Protein AF-X1LZP4-F1 (afdb_monomer_lite)

Structure (mmCIF, N/CA/C/O backbone):
data_AF-X1LZP4-F1
#
_entry.id   AF-X1LZP4-F1
#
loop_
_atom_site.group_PDB
_atom_site.id
_atom_site.type_symbol
_atom_site.label_atom_id
_atom_site.label_alt_id
_atom_site.label_comp_id
_atom_site.label_asym_id
_atom_site.label_entity_id
_atom_site.label_seq_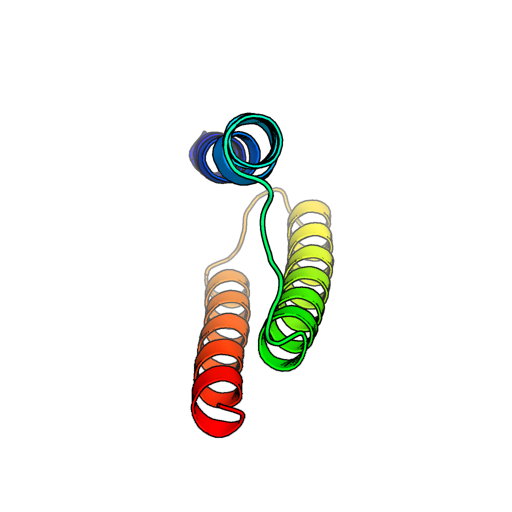id
_atom_site.pdbx_PDB_ins_code
_atom_site.Cartn_x
_atom_site.Cartn_y
_atom_site.Cartn_z
_atom_site.occupancy
_atom_site.B_iso_or_equiv
_atom_site.auth_seq_id
_atom_site.auth_comp_id
_atom_site.auth_asym_id
_atom_site.auth_atom_id
_atom_site.pdbx_PDB_model_num
ATOM 1 N N . MET A 1 1 ? -2.171 11.921 13.565 1.00 63.84 1 MET A N 1
ATOM 2 C CA . MET A 1 1 ? -0.776 12.041 13.082 1.00 63.84 1 MET A CA 1
ATOM 3 C C . MET A 1 1 ? -0.255 10.774 12.401 1.00 63.84 1 MET A C 1
ATOM 5 O O . MET A 1 1 ? 0.305 10.896 11.326 1.00 63.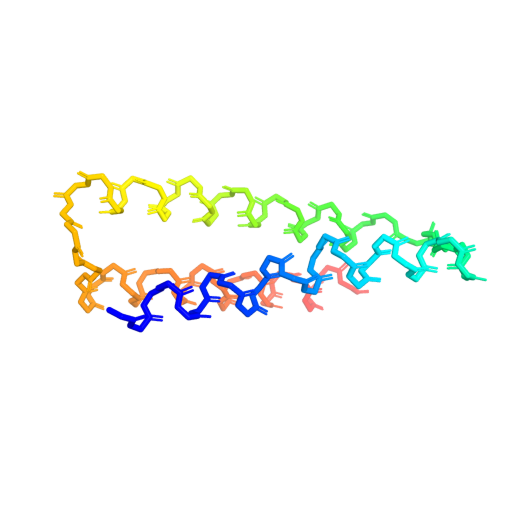84 1 MET A O 1
ATOM 9 N N . ILE A 1 2 ? -0.487 9.570 12.944 1.00 81.06 2 ILE A N 1
ATOM 10 C CA . ILE A 1 2 ? 0.044 8.307 12.377 1.00 81.06 2 ILE A CA 1
ATOM 11 C C . ILE A 1 2 ? -0.424 8.043 10.932 1.00 81.06 2 ILE A C 1
ATOM 13 O O . ILE A 1 2 ? 0.391 7.694 10.087 1.00 81.06 2 ILE A O 1
ATOM 17 N N . LEU A 1 3 ? -1.710 8.263 10.624 1.00 77.88 3 LEU A N 1
ATOM 18 C CA . LEU A 1 3 ? -2.257 8.004 9.283 1.00 77.88 3 LEU A CA 1
ATOM 19 C C . LEU A 1 3 ? -1.616 8.879 8.191 1.00 77.88 3 LEU A C 1
ATOM 21 O O . LEU A 1 3 ? -1.333 8.392 7.104 1.00 77.88 3 LEU A O 1
ATOM 25 N N . GLY A 1 4 ? -1.354 10.156 8.496 1.00 82.25 4 GLY A N 1
ATOM 26 C CA . GLY A 1 4 ? -0.702 11.084 7.567 1.00 82.25 4 GLY A CA 1
ATOM 27 C C . GLY A 1 4 ? 0.751 10.700 7.289 1.00 82.25 4 GLY A C 1
ATOM 28 O O . GLY A 1 4 ? 1.168 10.693 6.135 1.00 82.25 4 GLY A O 1
ATOM 29 N N . ASN A 1 5 ? 1.492 10.288 8.324 1.00 85.75 5 ASN A N 1
ATOM 30 C CA . ASN A 1 5 ? 2.855 9.778 8.157 1.00 85.75 5 ASN A CA 1
ATOM 31 C C . ASN A 1 5 ? 2.874 8.487 7.326 1.00 85.75 5 ASN A C 1
ATOM 33 O O . ASN A 1 5 ? 3.720 8.339 6.448 1.00 85.75 5 ASN A O 1
ATOM 37 N N . LEU A 1 6 ? 1.917 7.582 7.559 1.00 85.81 6 LEU A N 1
ATOM 38 C CA . LEU A 1 6 ? 1.786 6.344 6.791 1.00 85.81 6 LEU A CA 1
ATOM 39 C C . LEU A 1 6 ? 1.500 6.628 5.310 1.00 85.81 6 LEU A C 1
ATOM 41 O O . LEU A 1 6 ? 2.169 6.076 4.442 1.00 85.81 6 LEU A O 1
ATOM 45 N N . MET A 1 7 ? 0.559 7.530 5.014 1.00 84.94 7 MET A N 1
ATOM 46 C CA . MET A 1 7 ? 0.259 7.935 3.637 1.00 84.94 7 MET A CA 1
ATOM 47 C C . MET A 1 7 ? 1.458 8.596 2.956 1.00 84.94 7 MET A C 1
ATOM 49 O O . MET A 1 7 ? 1.797 8.229 1.833 1.00 84.94 7 MET A O 1
ATOM 53 N N . GLY A 1 8 ? 2.130 9.534 3.632 1.00 86.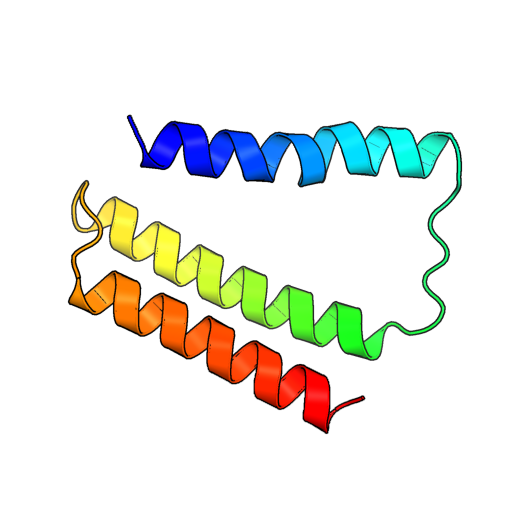50 8 GLY A N 1
ATOM 54 C CA . GLY A 1 8 ? 3.315 10.207 3.094 1.00 86.50 8 GLY A CA 1
ATOM 55 C C . GLY A 1 8 ? 4.447 9.231 2.767 1.00 86.50 8 GLY A C 1
ATOM 56 O O . GLY A 1 8 ? 5.059 9.331 1.705 1.00 86.50 8 GLY A O 1
ATOM 57 N N . SER A 1 9 ? 4.655 8.227 3.625 1.00 90.00 9 SER A N 1
ATOM 58 C CA . SER A 1 9 ? 5.655 7.174 3.420 1.00 90.00 9 SER A CA 1
ATOM 59 C C . SER A 1 9 ? 5.363 6.263 2.224 1.00 90.00 9 SER A C 1
ATOM 61 O O . SER A 1 9 ? 6.276 5.582 1.769 1.00 90.00 9 SER A O 1
ATOM 63 N N . ILE A 1 10 ? 4.126 6.223 1.721 1.00 89.38 10 ILE A N 1
ATOM 64 C CA . ILE A 1 10 ? 3.737 5.417 0.551 1.00 89.38 10 ILE A CA 1
ATOM 65 C C . ILE A 1 10 ? 3.726 6.280 -0.715 1.00 89.38 10 ILE A C 1
ATOM 67 O O . ILE A 1 10 ? 4.222 5.862 -1.760 1.00 89.38 10 ILE A O 1
ATOM 71 N N . MET A 1 11 ? 3.203 7.505 -0.622 1.00 90.56 11 MET A N 1
ATOM 72 C CA . MET A 1 11 ? 3.052 8.395 -1.775 1.00 90.56 11 MET A CA 1
ATOM 73 C C . MET A 1 11 ? 4.399 8.839 -2.351 1.00 90.56 11 MET A C 1
ATOM 75 O O . MET A 1 11 ? 4.539 8.881 -3.572 1.00 90.56 11 MET A O 1
ATOM 79 N N . VAL A 1 12 ? 5.401 9.135 -1.511 1.00 93.81 12 VAL A N 1
ATOM 80 C CA . VAL A 1 12 ? 6.724 9.583 -1.989 1.00 93.81 12 VAL A CA 1
ATOM 81 C C . VAL A 1 12 ? 7.441 8.485 -2.792 1.00 93.81 12 VAL A C 1
ATOM 83 O O . VAL A 1 12 ? 7.857 8.773 -3.917 1.00 93.81 12 VAL A O 1
ATOM 86 N N . PRO A 1 13 ? 7.536 7.227 -2.315 1.00 92.12 13 PRO A N 1
ATOM 87 C CA . PRO A 1 13 ? 8.070 6.137 -3.127 1.00 92.12 13 PRO A CA 1
ATOM 88 C C . PRO A 1 13 ? 7.268 5.875 -4.405 1.00 92.12 13 PRO A C 1
ATOM 90 O O . PRO A 1 13 ? 7.851 5.724 -5.476 1.00 92.12 13 PRO A O 1
ATOM 93 N N . ALA A 1 14 ? 5.935 5.861 -4.312 1.00 89.38 14 ALA A N 1
ATOM 94 C CA . ALA A 1 14 ? 5.071 5.517 -5.439 1.00 89.38 14 ALA A CA 1
ATOM 95 C C . ALA A 1 14 ? 5.069 6.568 -6.563 1.00 89.38 14 ALA A C 1
ATOM 97 O O . ALA A 1 14 ? 4.803 6.229 -7.712 1.00 89.38 14 ALA A O 1
ATOM 98 N N . THR A 1 15 ? 5.341 7.836 -6.247 1.00 91.88 15 THR A N 1
ATOM 99 C CA . THR A 1 15 ? 5.307 8.934 -7.227 1.00 91.88 15 THR A CA 1
ATOM 100 C C . THR A 1 15 ? 6.704 9.425 -7.578 1.00 91.88 15 THR A C 1
ATOM 102 O O . THR A 1 15 ? 7.150 9.263 -8.710 1.00 91.88 15 THR A O 1
ATOM 105 N N . LEU A 1 16 ? 7.413 10.001 -6.608 1.00 92.06 16 LEU A N 1
ATOM 106 C CA . LEU A 1 16 ? 8.692 10.660 -6.834 1.00 92.06 16 LEU A CA 1
ATOM 107 C C . LEU A 1 16 ? 9.798 9.646 -7.121 1.00 92.06 16 LEU A C 1
ATOM 109 O O . LEU A 1 16 ? 10.515 9.791 -8.105 1.00 92.06 16 LEU A O 1
ATOM 113 N N . VAL A 1 17 ? 9.924 8.609 -6.287 1.00 93.94 17 VAL A N 1
ATOM 114 C CA . VAL A 1 17 ? 11.000 7.621 -6.456 1.00 93.94 17 VAL A CA 1
ATOM 115 C C . VAL A 1 17 ? 10.778 6.809 -7.727 1.00 93.94 17 VAL A C 1
ATOM 117 O O . VAL A 1 17 ? 11.681 6.755 -8.555 1.00 93.94 17 VAL A O 1
ATOM 120 N N . LEU A 1 18 ? 9.581 6.246 -7.936 1.00 90.81 18 LEU A N 1
ATOM 121 C CA . LEU A 1 18 ? 9.274 5.522 -9.176 1.00 90.81 18 LEU A CA 1
ATOM 122 C C . LEU A 1 18 ? 9.405 6.405 -10.426 1.00 90.81 18 LEU A C 1
ATOM 124 O O . LEU A 1 18 ? 9.911 5.931 -11.439 1.00 90.81 18 LEU A O 1
ATOM 128 N N . GLY A 1 19 ? 9.013 7.682 -10.359 1.00 91.75 19 GLY A N 1
ATOM 129 C CA . GLY A 1 19 ? 9.178 8.625 -11.468 1.00 91.75 19 GLY A CA 1
ATOM 130 C C . GLY A 1 19 ? 10.645 8.895 -11.809 1.00 91.75 19 GLY A C 1
ATOM 131 O O . GLY A 1 19 ? 11.0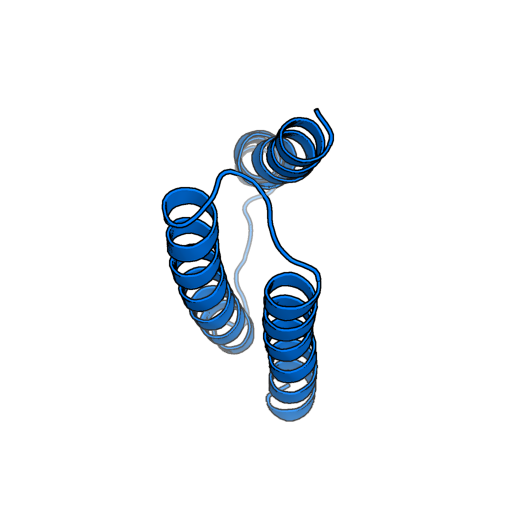19 8.859 -12.978 1.00 91.75 19 GLY A O 1
ATOM 132 N N . ILE A 1 20 ? 11.496 9.104 -10.799 1.00 95.31 20 ILE A N 1
ATOM 133 C CA . ILE A 1 20 ? 12.945 9.274 -10.997 1.00 95.31 20 ILE A CA 1
ATOM 134 C C . ILE A 1 20 ? 13.565 7.988 -11.550 1.00 95.31 20 ILE A C 1
ATOM 136 O O . ILE A 1 20 ? 14.349 8.047 -12.496 1.00 95.31 20 ILE A O 1
ATOM 140 N N . VAL A 1 21 ? 13.200 6.828 -10.995 1.00 94.06 21 VAL A N 1
ATOM 141 C CA . VAL A 1 21 ? 13.691 5.529 -11.472 1.00 94.06 21 VAL A CA 1
ATOM 142 C C . VAL A 1 21 ? 13.329 5.338 -12.940 1.00 94.06 21 VAL A C 1
ATOM 144 O O . VAL A 1 21 ? 14.222 5.037 -13.716 1.00 94.06 21 VAL A O 1
ATOM 147 N N . ALA A 1 22 ? 12.086 5.613 -13.342 1.00 91.06 22 ALA A N 1
ATOM 148 C CA . ALA A 1 22 ? 11.650 5.480 -14.732 1.00 91.06 22 ALA A CA 1
ATOM 149 C C . ALA A 1 22 ? 12.414 6.386 -15.720 1.00 91.06 22 ALA A C 1
ATOM 151 O O . ALA A 1 22 ? 12.526 6.030 -16.891 1.00 91.06 22 ALA A O 1
ATOM 152 N N . LEU A 1 23 ? 12.940 7.534 -15.268 1.00 92.88 23 LEU A N 1
ATOM 153 C CA . LEU A 1 23 ? 13.771 8.426 -16.090 1.00 92.88 23 LEU A CA 1
ATOM 154 C C . LEU A 1 23 ? 15.223 7.946 -16.216 1.00 92.88 23 LEU A C 1
ATOM 156 O O . LEU A 1 23 ? 15.830 8.125 -17.268 1.00 92.88 23 LEU A O 1
ATOM 160 N N . ILE A 1 24 ? 15.792 7.377 -15.148 1.00 94.50 24 ILE A N 1
ATOM 161 C CA . ILE A 1 24 ? 17.196 6.928 -15.115 1.00 94.50 24 ILE A CA 1
ATOM 162 C C . ILE A 1 24 ? 17.341 5.524 -15.716 1.00 94.50 24 ILE A C 1
ATOM 164 O O . ILE A 1 24 ? 18.277 5.261 -16.466 1.00 94.50 24 ILE A O 1
ATOM 168 N N . CYS A 1 25 ? 16.429 4.620 -15.364 1.00 89.19 25 CYS A N 1
ATOM 169 C CA . CYS A 1 25 ? 16.401 3.228 -15.784 1.00 89.19 25 CYS A CA 1
ATOM 170 C C . CYS A 1 25 ? 14.964 2.882 -16.208 1.00 89.19 25 CYS A C 1
ATOM 172 O O . CYS A 1 25 ? 14.109 2.667 -15.340 1.00 89.19 25 CYS A O 1
ATOM 174 N N . PRO A 1 26 ? 14.662 2.875 -17.520 1.00 84.12 26 PRO A N 1
ATOM 175 C CA . PRO A 1 26 ? 13.315 2.591 -17.991 1.00 84.12 26 PRO A CA 1
ATOM 176 C C . PRO A 1 26 ? 12.851 1.227 -17.469 1.00 84.12 26 PRO A C 1
ATOM 178 O O . PRO A 1 26 ? 13.533 0.215 -17.608 1.00 84.12 26 PRO A O 1
ATOM 181 N N . ILE A 1 27 ? 11.687 1.228 -16.819 1.00 83.94 27 ILE A N 1
ATOM 182 C CA . ILE A 1 27 ? 11.121 0.045 -16.174 1.00 83.94 27 ILE A CA 1
ATOM 183 C C . ILE A 1 27 ? 10.574 -0.878 -17.266 1.00 83.94 27 ILE A C 1
ATOM 185 O O . ILE A 1 27 ? 9.533 -0.595 -17.860 1.00 83.94 27 ILE A O 1
ATOM 189 N N . GLU A 1 28 ? 11.266 -1.986 -17.520 1.00 80.06 28 GLU A N 1
ATOM 190 C CA . GLU A 1 28 ? 10.799 -3.029 -18.431 1.00 80.06 28 GLU A CA 1
ATOM 191 C C . GLU A 1 28 ? 9.817 -3.964 -17.715 1.00 80.06 28 GLU A C 1
ATOM 193 O O . GLU A 1 28 ? 10.112 -4.531 -16.662 1.00 80.06 28 GLU A O 1
ATOM 198 N N . ILE A 1 29 ? 8.622 -4.122 -18.286 1.00 73.38 29 ILE A N 1
ATOM 199 C CA . ILE A 1 29 ? 7.582 -5.006 -17.754 1.00 73.38 29 ILE A CA 1
ATOM 200 C C . ILE A 1 29 ? 7.581 -6.272 -18.609 1.00 73.38 29 ILE A C 1
ATOM 202 O O . ILE A 1 29 ? 6.982 -6.298 -19.681 1.00 73.38 29 ILE A O 1
ATOM 206 N N . VAL A 1 30 ? 8.289 -7.301 -18.143 1.00 68.81 30 VAL A N 1
ATOM 207 C CA . VAL A 1 30 ? 8.423 -8.585 -18.853 1.00 68.81 30 VAL A CA 1
ATOM 208 C C . VAL A 1 30 ? 7.165 -9.447 -18.682 1.00 68.81 30 VAL A C 1
ATOM 210 O O . VAL A 1 30 ? 6.695 -10.032 -19.650 1.00 68.81 30 VAL A O 1
ATOM 213 N N . ASP A 1 31 ? 6.559 -9.435 -17.488 1.00 67.50 31 ASP A N 1
ATOM 214 C CA . ASP A 1 31 ? 5.323 -10.162 -17.178 1.00 67.50 31 ASP A CA 1
ATOM 215 C C . ASP A 1 31 ? 4.255 -9.233 -16.592 1.00 67.50 31 ASP A C 1
ATOM 217 O O . ASP A 1 31 ? 4.380 -8.701 -15.487 1.00 67.50 31 ASP A O 1
ATOM 221 N N . PHE A 1 32 ? 3.155 -9.058 -17.328 1.00 70.12 32 PHE A N 1
ATOM 222 C CA . PHE A 1 32 ? 2.026 -8.220 -16.907 1.00 70.12 32 PHE A CA 1
ATOM 223 C C . PHE A 1 32 ? 1.083 -8.905 -15.909 1.00 70.12 32 PHE A C 1
ATOM 225 O O . PHE A 1 32 ? 0.300 -8.214 -15.255 1.00 70.12 32 PHE A O 1
ATOM 232 N N . SER A 1 33 ? 1.141 -10.236 -15.781 1.00 71.69 33 SER A N 1
ATOM 233 C CA . SER A 1 33 ? 0.194 -11.011 -14.963 1.00 71.69 33 SER A CA 1
ATOM 234 C C . SER A 1 33 ? 0.235 -10.636 -13.469 1.00 71.69 33 SER A C 1
ATOM 236 O O . SER A 1 33 ? -0.802 -10.211 -12.948 1.00 71.69 33 SER A O 1
ATOM 238 N N . PRO A 1 34 ? 1.403 -10.634 -12.787 1.00 73.62 34 PRO A N 1
ATOM 239 C CA . PRO A 1 34 ? 1.474 -10.247 -11.371 1.00 73.62 34 PRO A CA 1
ATOM 240 C C . PRO A 1 34 ? 1.096 -8.774 -11.175 1.00 73.62 34 PRO A C 1
ATOM 242 O O . PRO A 1 34 ? 0.419 -8.383 -10.227 1.00 73.62 34 PRO A O 1
ATOM 245 N N . PHE A 1 35 ? 1.463 -7.935 -12.147 1.00 76.06 35 PHE A N 1
ATOM 246 C CA . PHE A 1 35 ? 1.186 -6.504 -12.106 1.00 76.06 35 PHE A CA 1
ATOM 247 C C . PHE A 1 35 ? -0.318 -6.195 -12.198 1.00 76.06 35 PHE A C 1
ATOM 249 O O . PHE A 1 35 ? -0.801 -5.249 -11.568 1.00 76.06 35 PHE A O 1
ATOM 256 N N . ALA A 1 36 ? -1.069 -6.977 -12.977 1.00 78.19 36 ALA A N 1
ATOM 257 C CA . ALA A 1 36 ? -2.514 -6.830 -13.116 1.00 78.19 36 ALA A CA 1
ATOM 258 C C . ALA A 1 36 ? -3.254 -7.239 -11.833 1.00 78.19 36 ALA A C 1
ATOM 260 O O . ALA A 1 36 ? -4.124 -6.497 -11.369 1.00 78.19 36 ALA A O 1
ATOM 261 N N . ILE A 1 37 ? -2.868 -8.369 -11.232 1.00 80.62 37 ILE A N 1
ATOM 262 C CA . ILE A 1 37 ? -3.451 -8.884 -9.983 1.00 80.62 37 ILE A CA 1
ATOM 263 C C . ILE A 1 37 ? -3.182 -7.903 -8.837 1.00 80.62 37 ILE A C 1
ATOM 265 O O . ILE A 1 37 ? -4.120 -7.474 -8.158 1.00 80.62 37 ILE A O 1
ATOM 269 N N . GLY A 1 38 ? -1.930 -7.453 -8.698 1.00 83.19 38 GLY A N 1
ATOM 270 C CA . GLY A 1 38 ? -1.535 -6.445 -7.717 1.00 83.19 38 GLY A CA 1
ATOM 271 C C . GLY A 1 38 ? -2.309 -5.135 -7.848 1.00 83.19 38 GLY A C 1
ATOM 272 O O . GLY A 1 38 ? -2.823 -4.624 -6.851 1.00 83.19 38 GLY A O 1
ATOM 273 N N . ARG A 1 39 ? -2.485 -4.603 -9.069 1.00 84.44 39 ARG A N 1
ATOM 274 C CA . ARG A 1 39 ? -3.300 -3.389 -9.280 1.00 84.44 39 ARG A CA 1
ATOM 275 C C . ARG A 1 39 ? -4.748 -3.585 -8.856 1.00 84.44 39 ARG A C 1
ATOM 277 O O . ARG A 1 39 ? -5.317 -2.685 -8.243 1.00 84.44 39 ARG A O 1
ATOM 284 N N . LEU A 1 40 ? -5.345 -4.725 -9.187 1.00 84.88 40 LEU A N 1
ATOM 285 C CA . LEU A 1 40 ? -6.754 -4.987 -8.908 1.00 84.88 40 LEU A CA 1
ATOM 286 C C . LEU A 1 40 ? -7.001 -5.039 -7.391 1.00 84.88 40 LEU A C 1
ATOM 288 O O . LEU A 1 40 ? -7.888 -4.346 -6.886 1.00 84.88 40 LEU A O 1
ATOM 292 N N . PHE A 1 41 ? -6.148 -5.748 -6.648 1.00 84.62 41 PHE A N 1
ATOM 293 C CA . PHE A 1 41 ? -6.201 -5.781 -5.183 1.00 84.62 41 PHE A CA 1
ATOM 294 C C . PHE A 1 41 ? -5.913 -4.420 -4.537 1.00 84.62 41 PHE A C 1
ATOM 296 O O . PHE A 1 41 ? -6.560 -4.063 -3.546 1.00 84.62 41 PHE A O 1
ATOM 303 N N . LEU A 1 42 ? -4.995 -3.632 -5.105 1.00 86.50 42 LEU A N 1
ATOM 304 C CA . LEU A 1 42 ? -4.695 -2.282 -4.627 1.00 86.50 42 LEU A CA 1
ATOM 305 C C . LEU A 1 42 ? -5.913 -1.363 -4.790 1.00 86.50 42 LEU A C 1
ATOM 307 O O . LEU A 1 42 ? -6.300 -0.696 -3.832 1.00 86.50 42 LEU A O 1
ATOM 311 N N . VAL A 1 43 ? -6.569 -1.374 -5.954 1.00 87.81 43 VAL A N 1
ATOM 312 C CA . VAL A 1 43 ? -7.774 -0.566 -6.209 1.00 87.81 43 VAL A CA 1
ATOM 313 C C . VAL A 1 43 ? -8.908 -0.950 -5.258 1.00 87.81 43 VAL A C 1
ATOM 315 O O . VAL A 1 43 ? -9.516 -0.065 -4.655 1.00 87.81 43 VAL A O 1
ATOM 318 N N 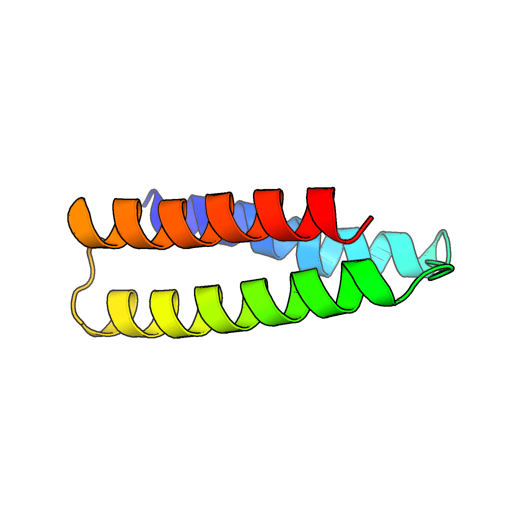. ILE A 1 44 ? -9.158 -2.248 -5.056 1.00 87.31 44 ILE A N 1
ATOM 319 C CA . ILE A 1 44 ? -10.163 -2.726 -4.091 1.00 87.31 44 ILE A CA 1
ATOM 320 C C . ILE A 1 44 ? -9.842 -2.215 -2.681 1.00 87.31 44 ILE A C 1
ATOM 322 O O . ILE A 1 44 ? -10.709 -1.652 -2.006 1.00 87.31 44 ILE A O 1
ATOM 326 N N . SER A 1 45 ? -8.587 -2.360 -2.253 1.00 85.50 45 SER A N 1
ATOM 327 C CA . SER A 1 45 ? -8.135 -1.918 -0.931 1.00 85.50 45 SER A CA 1
ATOM 328 C C . SER A 1 45 ? -8.266 -0.403 -0.765 1.00 85.50 45 SER A C 1
ATOM 330 O O . SER A 1 45 ? -8.697 0.063 0.288 1.00 85.50 45 SER A O 1
ATOM 332 N N . ALA A 1 46 ? -7.962 0.374 -1.808 1.00 85.88 46 ALA A N 1
ATOM 333 C CA . ALA A 1 46 ? -8.079 1.829 -1.808 1.00 85.88 46 ALA A CA 1
ATOM 334 C C . ALA A 1 46 ? -9.539 2.301 -1.715 1.00 85.88 46 ALA A C 1
ATOM 336 O O . ALA A 1 46 ? -9.830 3.228 -0.960 1.00 85.88 46 ALA A O 1
ATOM 337 N N . ILE A 1 47 ? -10.466 1.652 -2.430 1.00 87.06 47 ILE A N 1
ATOM 338 C CA . ILE A 1 47 ? -11.904 1.956 -2.347 1.00 87.06 47 ILE A CA 1
ATOM 339 C C . ILE A 1 47 ? -12.419 1.676 -0.934 1.00 87.06 47 ILE A C 1
ATOM 341 O O . ILE A 1 47 ? -13.091 2.523 -0.341 1.00 87.06 47 ILE A O 1
ATOM 345 N N . PHE A 1 48 ? -12.067 0.517 -0.372 1.00 82.88 48 PHE A N 1
ATOM 346 C CA . PHE A 1 48 ? -12.474 0.153 0.983 1.00 82.88 48 PHE A CA 1
ATOM 347 C C . PHE A 1 48 ? -11.900 1.128 2.016 1.00 82.88 48 PHE A C 1
ATOM 349 O O . PHE A 1 48 ? -12.612 1.619 2.890 1.00 82.88 48 PHE A O 1
ATOM 356 N N . PHE A 1 49 ? -10.626 1.485 1.866 1.00 81.81 49 PHE A N 1
ATOM 357 C CA . PHE A 1 49 ? -9.960 2.461 2.716 1.00 81.81 49 PHE A CA 1
ATOM 358 C C . PHE A 1 49 ? -10.614 3.852 2.638 1.00 81.81 49 PHE A C 1
ATOM 360 O O . PHE A 1 49 ? -10.848 4.479 3.671 1.00 81.81 49 PHE A O 1
ATOM 367 N N . LEU A 1 50 ? -10.966 4.331 1.439 1.00 82.88 50 LEU A N 1
ATOM 368 C CA . LEU A 1 50 ? -11.681 5.601 1.257 1.00 82.88 50 LEU A CA 1
ATOM 369 C C . LEU A 1 50 ? -13.057 5.592 1.922 1.00 82.88 50 LEU A C 1
ATOM 371 O O . LEU A 1 50 ? -13.472 6.606 2.489 1.00 82.88 50 LEU A O 1
ATOM 375 N N . TRP A 1 51 ? -13.761 4.461 1.867 1.00 82.25 51 TRP A N 1
ATOM 376 C CA . TRP A 1 51 ? -15.054 4.319 2.522 1.00 82.25 51 TRP A CA 1
ATOM 377 C C . TRP A 1 51 ? -14.926 4.375 4.050 1.00 82.25 51 TRP A C 1
ATOM 379 O O . TRP A 1 51 ? -15.650 5.138 4.690 1.00 82.25 51 TRP A O 1
ATOM 3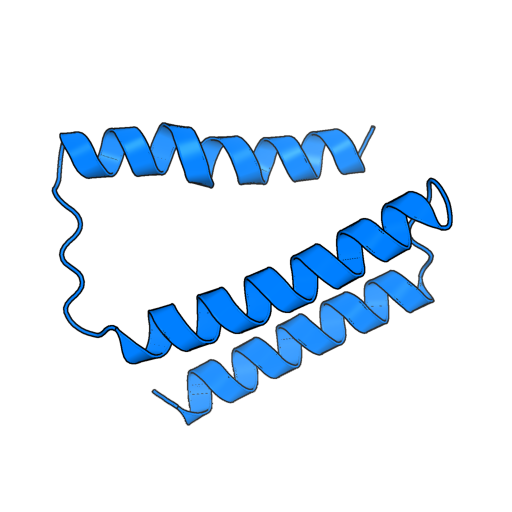89 N N . VAL A 1 52 ? -13.940 3.674 4.621 1.00 76.56 52 VAL A N 1
ATOM 390 C CA . VAL A 1 52 ? -13.639 3.691 6.065 1.00 76.56 52 VAL A CA 1
ATOM 391 C C . VAL A 1 52 ? -13.256 5.096 6.537 1.00 76.56 52 VAL A C 1
ATOM 393 O O . VAL A 1 52 ? -13.813 5.595 7.513 1.00 76.56 52 VAL A O 1
ATOM 396 N N . VAL A 1 53 ? -12.371 5.783 5.808 1.00 75.81 53 VAL A N 1
ATOM 397 C CA . VAL A 1 53 ? -11.949 7.155 6.144 1.00 75.81 53 VAL A CA 1
ATOM 398 C C . VAL A 1 53 ? -13.116 8.147 6.096 1.00 75.81 53 VAL A C 1
ATOM 400 O O . VAL A 1 53 ? -13.146 9.089 6.890 1.00 75.81 53 VAL A O 1
ATOM 403 N N . ARG A 1 54 ? -14.094 7.938 5.203 1.00 72.75 54 ARG A N 1
ATOM 404 C CA . ARG A 1 54 ? -15.320 8.752 5.144 1.00 72.75 54 ARG A CA 1
ATOM 405 C C . ARG A 1 54 ? -16.322 8.425 6.252 1.00 72.75 54 ARG A C 1
ATOM 407 O O . ARG A 1 54 ? -16.997 9.341 6.712 1.00 72.75 54 ARG A O 1
ATOM 414 N N . SER A 1 55 ? -16.434 7.162 6.667 1.00 68.56 55 SER A N 1
ATOM 415 C CA . SER A 1 55 ? -17.426 6.711 7.657 1.00 68.56 55 SER A CA 1
ATOM 416 C C . SER A 1 55 ? -17.070 7.091 9.099 1.00 68.56 55 SER A C 1
ATOM 418 O O . SER A 1 55 ? -17.947 7.164 9.959 1.00 68.56 55 SER A O 1
ATOM 420 N N . GLY A 1 56 ? -15.798 7.349 9.384 1.00 62.81 56 GLY A N 1
ATOM 421 C CA . GLY A 1 56 ? -15.340 7.834 10.675 1.00 62.81 56 GLY A CA 1
ATOM 422 C C . GLY A 1 56 ? -13.851 8.116 10.592 1.00 62.81 56 GLY A C 1
ATOM 423 O O . GLY A 1 56 ? -13.093 7.308 10.073 1.00 62.81 56 GLY A O 1
ATOM 424 N N . GLN A 1 57 ? -13.394 9.250 11.120 1.00 65.56 57 GLN A N 1
ATOM 425 C CA . GLN A 1 57 ? -11.984 9.683 11.061 1.00 65.56 57 GLN A CA 1
ATOM 426 C C . GLN A 1 57 ? -10.977 8.720 11.747 1.00 65.56 57 GLN A C 1
ATOM 428 O O . GLN A 1 57 ? -9.811 9.072 11.942 1.00 65.56 57 GLN A O 1
ATOM 433 N N . LYS A 1 58 ? -11.403 7.521 12.163 1.00 70.06 58 LYS A N 1
ATOM 434 C CA . LYS A 1 58 ? -10.600 6.501 12.833 1.00 70.06 58 LYS A CA 1
ATOM 435 C C . LYS A 1 58 ? -10.900 5.130 12.236 1.00 70.06 58 LYS A C 1
ATOM 437 O O . LYS A 1 58 ? -12.031 4.669 12.305 1.00 70.06 58 LYS A O 1
ATOM 442 N N . ILE A 1 59 ? -9.855 4.458 11.758 1.00 76.00 59 ILE A N 1
ATOM 443 C CA . ILE A 1 59 ? -9.914 3.036 11.412 1.00 76.00 59 ILE A CA 1
ATOM 444 C C . ILE A 1 59 ? -10.122 2.248 12.705 1.00 76.00 59 ILE A C 1
ATOM 446 O O . ILE A 1 59 ? -9.285 2.286 13.615 1.00 76.00 59 ILE A O 1
ATOM 450 N N . THR A 1 60 ? -11.240 1.544 12.810 1.00 82.62 60 THR A N 1
ATOM 451 C CA . THR A 1 60 ? -11.515 0.654 13.937 1.00 82.62 60 THR A CA 1
ATOM 452 C C . THR A 1 60 ? -10.707 -0.639 13.810 1.00 82.62 60 THR A C 1
ATOM 454 O O . THR A 1 60 ? -10.334 -1.066 12.718 1.00 82.62 60 THR A O 1
ATOM 457 N N . LYS A 1 61 ? -10.445 -1.322 14.935 1.00 81.56 61 LYS A N 1
ATOM 458 C CA . LYS A 1 61 ? -9.680 -2.587 14.935 1.00 81.56 61 LYS A CA 1
ATOM 459 C C . LYS A 1 61 ? -10.288 -3.654 14.010 1.00 81.56 61 LYS A C 1
ATOM 461 O O . LYS A 1 61 ? -9.550 -4.461 13.457 1.00 81.56 61 LYS A O 1
ATOM 466 N N . LYS A 1 62 ? -11.615 -3.647 13.833 1.00 82.44 62 LYS A N 1
ATOM 467 C CA . LYS A 1 62 ? -12.332 -4.577 12.948 1.00 82.44 62 LYS A CA 1
ATOM 468 C C . LYS A 1 62 ? -12.068 -4.273 11.469 1.00 82.44 62 LYS A C 1
ATOM 470 O O . LYS A 1 62 ? -11.783 -5.191 10.710 1.00 82.44 62 LYS A O 1
ATOM 475 N N . GLU A 1 63 ? -12.092 -3.000 11.079 1.00 82.31 63 GLU A N 1
ATOM 476 C CA . GLU A 1 63 ? -11.799 -2.567 9.702 1.00 82.31 63 GLU A CA 1
ATOM 477 C C . GLU A 1 63 ? -10.324 -2.777 9.343 1.00 82.31 63 GLU A C 1
ATOM 479 O O . GLU A 1 63 ? -10.014 -3.227 8.243 1.00 82.31 63 GLU A O 1
ATOM 484 N N . ALA A 1 64 ? -9.414 -2.520 10.290 1.00 83.56 64 ALA A N 1
ATOM 485 C CA . ALA A 1 64 ? -7.990 -2.799 10.111 1.00 83.56 64 ALA A CA 1
ATOM 486 C C . ALA A 1 64 ? -7.724 -4.297 9.891 1.00 83.56 64 ALA A C 1
ATOM 488 O O . ALA A 1 64 ? -6.958 -4.656 9.000 1.00 83.56 64 ALA A O 1
ATOM 489 N N . LEU A 1 65 ? -8.378 -5.172 10.667 1.00 88.19 65 LEU A N 1
ATOM 490 C CA . LEU A 1 65 ? -8.258 -6.622 10.502 1.00 88.19 65 LEU A CA 1
ATOM 491 C C . LEU A 1 65 ? -8.811 -7.086 9.146 1.00 88.19 65 LEU A C 1
ATOM 493 O O . LEU A 1 65 ? -8.223 -7.958 8.515 1.00 88.19 65 LEU A O 1
ATOM 497 N N . PHE A 1 66 ? -9.903 -6.479 8.677 1.00 86.56 66 PHE A N 1
ATOM 498 C CA . PHE A 1 66 ? -10.473 -6.775 7.363 1.00 86.56 66 PHE A CA 1
ATOM 499 C C . PHE A 1 66 ? -9.531 -6.377 6.215 1.00 86.56 66 PHE A C 1
ATOM 501 O O . PHE A 1 66 ? -9.271 -7.187 5.327 1.00 86.56 66 PHE A O 1
ATOM 508 N N . LEU A 1 67 ? -8.953 -5.170 6.265 1.00 85.81 67 LEU A N 1
ATOM 509 C CA . LEU A 1 67 ? -7.943 -4.719 5.298 1.00 85.81 67 LEU A CA 1
ATOM 510 C C . LEU A 1 67 ? -6.701 -5.622 5.300 1.00 85.81 67 LEU A C 1
ATOM 512 O O . LEU A 1 67 ? -6.171 -5.952 4.241 1.00 85.81 67 LEU A O 1
ATOM 516 N N . LEU A 1 68 ? -6.266 -6.071 6.480 1.00 88.06 68 LEU A N 1
ATOM 517 C CA . LEU A 1 68 ? -5.164 -7.023 6.609 1.00 88.06 68 LEU A CA 1
ATOM 518 C C . LEU A 1 68 ? -5.528 -8.388 6.001 1.00 88.06 68 LEU A C 1
ATOM 520 O O . LEU A 1 68 ? -4.703 -8.993 5.324 1.00 88.06 68 LEU A O 1
ATOM 524 N N . GLY A 1 69 ? -6.771 -8.844 6.167 1.00 89.12 69 GLY A N 1
ATOM 525 C CA . GLY A 1 69 ? -7.280 -10.056 5.521 1.00 89.12 69 GLY A CA 1
ATOM 526 C C . GLY A 1 69 ? -7.241 -9.981 3.991 1.00 89.12 69 GLY A C 1
ATOM 527 O O . GLY A 1 69 ? -6.799 -10.934 3.352 1.00 89.12 69 GLY A O 1
ATOM 528 N N . ILE A 1 70 ? -7.621 -8.839 3.403 1.00 87.44 70 ILE A N 1
ATOM 529 C CA . ILE A 1 70 ? -7.504 -8.604 1.951 1.00 87.44 70 ILE A CA 1
ATOM 530 C C . ILE A 1 70 ? -6.043 -8.706 1.504 1.00 87.44 70 ILE A C 1
ATOM 532 O O . ILE A 1 70 ? -5.759 -9.327 0.482 1.00 87.44 70 ILE A O 1
ATOM 536 N N . TYR A 1 71 ? -5.113 -8.143 2.278 1.00 87.44 71 TYR A N 1
ATOM 537 C CA . TYR A 1 71 ? -3.684 -8.232 1.980 1.00 87.44 71 TYR A CA 1
ATOM 538 C C . TYR A 1 71 ? -3.159 -9.675 2.041 1.00 87.44 71 TYR A C 1
ATOM 540 O O . TYR A 1 71 ? -2.426 -10.101 1.154 1.00 87.44 71 TYR A O 1
ATOM 548 N N . VAL A 1 72 ? -3.556 -10.458 3.047 1.00 91.25 72 VAL A N 1
ATOM 549 C CA . VAL A 1 72 ? -3.170 -11.877 3.135 1.00 91.25 72 VAL A CA 1
ATOM 550 C C . VAL A 1 72 ? -3.732 -12.667 1.953 1.00 91.25 72 VAL A C 1
ATOM 552 O O . VAL A 1 72 ? -3.012 -13.467 1.360 1.00 91.25 72 VAL A O 1
ATOM 555 N N . LEU A 1 73 ? -4.987 -12.416 1.570 1.00 89.00 73 LEU A N 1
ATOM 556 C CA . LEU A 1 73 ? -5.595 -13.044 0.399 1.00 89.00 73 LEU A CA 1
ATOM 557 C C . LEU A 1 73 ? -4.840 -12.686 -0.885 1.00 89.00 73 LEU A C 1
ATOM 559 O O . LEU A 1 73 ? -4.559 -13.574 -1.683 1.00 89.00 73 LEU A O 1
ATOM 563 N N . PHE A 1 74 ? -4.472 -11.414 -1.053 1.00 87.12 74 PHE A N 1
ATOM 564 C CA . PHE A 1 74 ? -3.633 -10.961 -2.159 1.00 87.12 74 PHE A CA 1
ATOM 565 C C . PHE A 1 74 ? -2.323 -11.754 -2.227 1.00 87.12 74 PHE A C 1
ATOM 567 O O . PHE A 1 74 ? -2.017 -12.315 -3.271 1.00 87.12 74 PHE A O 1
ATOM 574 N N . VAL A 1 75 ? -1.593 -11.870 -1.112 1.00 87.62 75 VAL A N 1
ATOM 575 C CA . VAL A 1 75 ? -0.319 -12.606 -1.061 1.00 87.62 75 VAL A CA 1
ATOM 576 C C . VAL A 1 75 ? -0.503 -14.078 -1.438 1.00 87.62 75 VAL A C 1
ATOM 578 O O . VAL A 1 75 ? 0.305 -14.620 -2.187 1.00 87.62 75 VAL A O 1
ATOM 581 N N . ILE A 1 76 ? -1.565 -14.727 -0.956 1.00 90.44 76 ILE A N 1
ATOM 582 C CA . ILE A 1 76 ? -1.857 -16.127 -1.299 1.00 90.44 76 ILE A CA 1
ATOM 583 C C . ILE A 1 76 ? -2.138 -16.268 -2.799 1.00 90.44 76 ILE A C 1
ATOM 585 O O . ILE A 1 76 ? -1.585 -17.160 -3.437 1.00 90.44 76 ILE A O 1
ATOM 589 N N . VAL A 1 77 ? -2.971 -15.391 -3.366 1.00 87.44 77 VAL A N 1
ATOM 590 C CA . VAL A 1 77 ? -3.290 -15.406 -4.800 1.00 87.44 77 VAL A CA 1
ATOM 591 C C . VAL A 1 77 ? -2.036 -15.146 -5.631 1.00 87.44 77 VAL A C 1
ATOM 593 O O . VAL A 1 77 ? -1.775 -15.896 -6.562 1.00 87.44 77 VAL A O 1
ATOM 596 N N . GLU A 1 78 ? -1.229 -14.149 -5.269 1.00 84.31 78 GLU A N 1
ATOM 597 C CA . GLU A 1 78 ? 0.016 -13.809 -5.966 1.00 84.31 78 GLU A CA 1
ATOM 598 C C . GLU A 1 78 ? 1.010 -14.983 -5.965 1.00 84.31 78 GLU A C 1
ATOM 600 O O . GLU A 1 78 ? 1.633 -15.260 -6.985 1.00 84.31 78 GLU A O 1
ATOM 605 N N . ILE A 1 79 ? 1.139 -15.707 -4.846 1.00 86.25 79 ILE A N 1
ATOM 606 C CA . ILE A 1 79 ? 2.020 -16.884 -4.745 1.00 86.25 79 ILE A CA 1
ATOM 607 C C . ILE A 1 79 ? 1.494 -18.057 -5.581 1.00 86.25 79 ILE A C 1
ATOM 609 O O . ILE A 1 79 ? 2.296 -18.783 -6.157 1.00 86.25 79 ILE A O 1
ATOM 613 N N . LEU A 1 80 ? 0.175 -18.264 -5.635 1.00 84.38 80 LEU A N 1
ATOM 614 C CA . LEU A 1 80 ? -0.437 -19.364 -6.392 1.00 84.38 80 LEU A CA 1
ATOM 615 C C . LEU A 1 80 ? -0.498 -19.108 -7.902 1.00 84.38 80 LEU A C 1
ATOM 617 O O . LEU A 1 80 ? -0.553 -20.062 -8.672 1.00 84.38 80 LEU A O 1
ATOM 621 N N . MET A 1 81 ? -0.568 -17.840 -8.316 1.00 74.75 81 MET A N 1
ATOM 622 C CA . MET A 1 81 ? -0.678 -17.442 -9.723 1.00 74.75 81 MET A CA 1
ATOM 623 C C . MET A 1 81 ? 0.680 -17.158 -10.383 1.00 74.75 81 MET A C 1
ATOM 625 O O . MET A 1 81 ? 0.719 -16.859 -11.578 1.00 74.75 81 MET A O 1
ATOM 629 N N . LYS A 1 82 ? 1.763 -17.233 -9.605 1.00 61.06 82 LYS A N 1
ATOM 630 C CA . LYS A 1 82 ? 3.152 -17.218 -10.066 1.00 61.06 82 LYS A CA 1
ATOM 631 C C . LYS A 1 82 ? 3.607 -18.616 -10.468 1.00 61.06 82 LYS A C 1
ATOM 633 O O . LYS A 1 82 ? 4.375 -18.692 -11.448 1.00 61.06 82 LYS A O 1
#

InterPro domains:
  IPR004837 Sodium/calcium exchanger membrane region [PF01699] (1-78)
  IPR044880 NCX, central ion-binding domain superfamily [G3DSA:1.20.1420.30] (1-80)

Radius of gyration: 15.25 Å; chains: 1; bounding box: 35×31×34 Å

Organism: NCBI:txid412755

Foldseek 3Di:
DVVVVVVVVPCCCVPVVVVVCCVVPNDDDPDCVLVVLVVVLVVVLVVLVVVQCVVDVDQDPVSVVVSVVSVVVSVVCSVVVD

Secondary structure (DSSP, 8-state):
-HHHHHHHHHHHIIIIIHHHHHHHS----S-HHHHHHHHHHHHHHHHHHHHHHHH-SS--HHHHHHHHHHHHHHHHHHHHH-

pLDDT: mean 83.2, std 7.97, range [61.06, 95.31]

Sequence (82 aa):
MILGNLMGSIMVPATLVLGIVALICPIEIVDFSPFAIGRLFLVISAIFFLWVVRSGQKITKKEALFLLGIYVLFVIVEILMK